Protein AF-A0A022PBS8-F1 (afdb_monomer_lite)

Secondary structure (DSSP, 8-state):
---HHHHHHHHHHHHH--HHHHHHT-SSHHHHHHHHHHHHHHHHHHIIIII---

Organism: NCBI:txid2805098

Structure (mmCIF, N/CA/C/O backbone):
data_AF-A0A022PBS8-F1
#
_entry.id   AF-A0A022PBS8-F1
#
loop_
_atom_site.group_PDB
_atom_site.id
_atom_site.type_symbol
_atom_site.label_atom_id
_atom_site.label_alt_id
_atom_site.label_comp_id
_atom_site.label_asym_id
_atom_site.label_entity_id
_atom_site.label_seq_id
_atom_site.pdbx_PDB_ins_code
_atom_site.Cartn_x
_atom_site.Cartn_y
_atom_site.Cartn_z
_atom_site.occupancy
_atom_site.B_iso_or_equiv
_atom_site.auth_seq_id
_atom_site.auth_comp_id
_atom_site.auth_asym_id
_atom_site.auth_atom_id
_atom_site.pdbx_PDB_model_num
ATOM 1 N N . MET A 1 1 ? -17.475 2.488 -5.150 1.00 67.88 1 MET A N 1
ATOM 2 C CA . MET A 1 1 ? -17.269 2.693 -3.702 1.00 67.88 1 MET A CA 1
ATOM 3 C C . MET A 1 1 ? -16.870 1.345 -3.137 1.00 67.88 1 MET A C 1
ATOM 5 O O . MET A 1 1 ? -17.660 0.425 -3.281 1.00 67.88 1 MET A O 1
ATOM 9 N N . ILE A 1 2 ? -15.645 1.194 -2.629 1.00 78.81 2 ILE A N 1
ATOM 10 C CA . ILE A 1 2 ? -15.253 -0.053 -1.954 1.00 78.81 2 ILE A CA 1
ATOM 11 C C . ILE A 1 2 ? -15.975 -0.133 -0.606 1.00 78.81 2 ILE A C 1
ATOM 13 O O . ILE A 1 2 ? -16.175 0.887 0.057 1.00 78.81 2 ILE A O 1
ATOM 17 N N . SER A 1 3 ? -16.406 -1.326 -0.227 1.00 90.69 3 SER A N 1
ATOM 18 C CA . SER A 1 3 ? -17.032 -1.602 1.061 1.00 90.69 3 SER A CA 1
ATOM 19 C C . SER A 1 3 ? -16.013 -1.545 2.205 1.00 90.69 3 SER A C 1
ATOM 21 O O . SER A 1 3 ? -14.800 -1.651 2.009 1.00 90.69 3 SER A O 1
ATOM 23 N N . HIS A 1 4 ? -16.515 -1.420 3.435 1.00 87.94 4 HIS A N 1
ATOM 24 C CA . HIS A 1 4 ? -15.683 -1.410 4.641 1.00 87.94 4 HIS A CA 1
ATOM 25 C C . HIS A 1 4 ? -14.822 -2.680 4.783 1.00 87.94 4 HIS A C 1
ATOM 27 O O . HIS A 1 4 ? -13.659 -2.607 5.176 1.00 87.94 4 HIS A O 1
ATOM 33 N N . LEU A 1 5 ? -15.375 -3.844 4.422 1.00 90.75 5 LEU A N 1
ATOM 34 C CA . LEU A 1 5 ? -14.665 -5.125 4.471 1.00 90.75 5 LEU A CA 1
ATOM 35 C C . LEU A 1 5 ? -13.528 -5.189 3.447 1.00 90.75 5 LEU A C 1
ATOM 37 O O . LEU A 1 5 ? -12.439 -5.653 3.777 1.00 90.75 5 LEU A O 1
ATOM 41 N N . GLU A 1 6 ? -13.750 -4.683 2.234 1.00 92.06 6 GLU A N 1
ATOM 42 C CA . GLU A 1 6 ? -12.714 -4.619 1.196 1.00 92.06 6 GLU A CA 1
ATOM 43 C C . GLU A 1 6 ? -11.577 -3.674 1.598 1.00 92.06 6 GLU A C 1
ATOM 45 O O . GLU A 1 6 ? -10.407 -4.016 1.434 1.00 92.06 6 GLU A O 1
ATOM 50 N N . ALA A 1 7 ? -11.899 -2.519 2.192 1.00 90.75 7 ALA A N 1
ATOM 51 C CA . ALA A 1 7 ? -10.897 -1.583 2.700 1.00 90.75 7 ALA A CA 1
ATOM 52 C C . ALA A 1 7 ? -10.051 -2.194 3.835 1.00 90.75 7 ALA A C 1
ATOM 54 O O . ALA A 1 7 ? -8.827 -2.052 3.837 1.00 90.75 7 ALA A O 1
ATOM 55 N N . LEU A 1 8 ? -10.674 -2.935 4.760 1.00 91.25 8 LEU A N 1
ATOM 56 C CA . LEU A 1 8 ? -9.963 -3.684 5.803 1.00 91.25 8 LEU A CA 1
ATOM 57 C C . LEU A 1 8 ? -9.074 -4.790 5.225 1.00 91.25 8 LEU A C 1
ATOM 59 O O . LEU A 1 8 ? -7.927 -4.941 5.652 1.00 91.25 8 LEU A O 1
ATOM 63 N N . ALA A 1 9 ? -9.583 -5.560 4.262 1.00 92.06 9 ALA A N 1
ATOM 64 C CA . ALA A 1 9 ? -8.820 -6.619 3.610 1.00 92.06 9 ALA A CA 1
ATOM 65 C C . ALA A 1 9 ? -7.584 -6.050 2.898 1.00 92.06 9 ALA A C 1
ATOM 67 O O . ALA A 1 9 ? -6.476 -6.562 3.077 1.00 92.06 9 ALA A O 1
ATOM 68 N N . LEU A 1 10 ? -7.753 -4.939 2.173 1.00 91.00 10 LEU A N 1
ATOM 69 C CA . LEU A 1 10 ? -6.656 -4.214 1.540 1.00 91.00 10 LEU A CA 1
ATOM 70 C C . LEU A 1 10 ? -5.643 -3.718 2.569 1.00 91.00 10 LEU A C 1
ATOM 72 O O . LEU A 1 10 ? -4.455 -3.959 2.381 1.00 91.00 10 LEU A O 1
ATOM 76 N N . ALA A 1 11 ? -6.088 -3.111 3.675 1.00 91.81 11 ALA A N 1
ATOM 77 C CA . ALA A 1 11 ? -5.208 -2.640 4.747 1.00 91.81 11 ALA A CA 1
ATOM 78 C C . ALA A 1 11 ? -4.339 -3.765 5.332 1.00 91.81 11 ALA A C 1
ATOM 80 O O . ALA A 1 11 ? -3.144 -3.577 5.565 1.00 91.81 11 ALA A O 1
ATOM 81 N N . GLN A 1 12 ? -4.907 -4.959 5.524 1.00 91.19 12 GLN A N 1
ATOM 82 C CA . GLN A 1 12 ? -4.144 -6.116 5.995 1.00 91.19 12 GLN A CA 1
ATOM 83 C C . GLN A 1 12 ? -3.176 -6.656 4.937 1.00 91.19 12 GLN A C 1
ATOM 85 O O . GLN A 1 12 ? -2.055 -7.024 5.290 1.00 91.19 12 GLN A O 1
ATOM 90 N N . LEU A 1 13 ? -3.577 -6.684 3.663 1.00 92.31 13 LEU A N 1
ATOM 91 C CA . LEU A 1 13 ? -2.723 -7.122 2.557 1.00 92.31 13 LEU A CA 1
ATOM 92 C C . LEU A 1 13 ? -1.501 -6.212 2.412 1.00 92.31 13 LEU A C 1
ATOM 94 O O . LEU A 1 13 ? -0.369 -6.686 2.479 1.00 92.31 13 LEU A O 1
ATOM 98 N N . VAL A 1 14 ? -1.720 -4.899 2.285 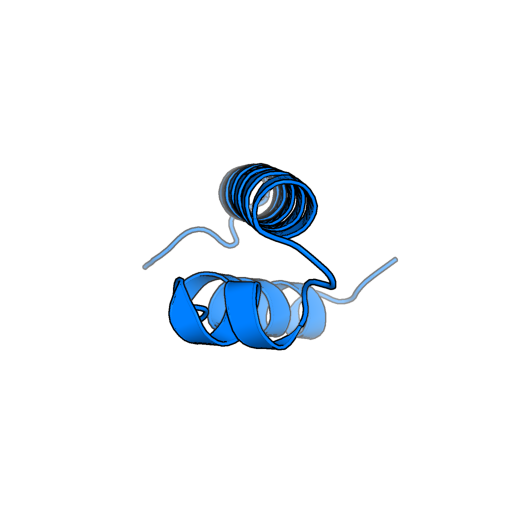1.00 91.62 14 VAL A N 1
ATOM 99 C CA . VAL A 1 14 ? -0.625 -3.936 2.097 1.00 91.62 14 VAL A CA 1
ATOM 100 C C . VAL A 1 14 ? 0.324 -3.901 3.286 1.00 91.62 14 VAL A C 1
ATOM 102 O O . VAL A 1 14 ? 1.485 -3.550 3.120 1.00 91.62 14 VAL A O 1
ATOM 105 N N . ARG A 1 15 ? -0.144 -4.265 4.486 1.00 88.94 15 ARG A N 1
ATOM 106 C CA . ARG A 1 15 ? 0.696 -4.392 5.682 1.00 88.94 15 ARG A CA 1
ATOM 107 C C . ARG A 1 15 ? 1.597 -5.629 5.647 1.00 88.94 15 ARG A C 1
ATOM 109 O O . ARG A 1 15 ? 2.671 -5.601 6.235 1.00 88.94 15 ARG A O 1
ATOM 116 N N . ARG A 1 16 ? 1.149 -6.720 5.022 1.00 91.44 16 ARG A N 1
ATOM 117 C CA . ARG A 1 16 ? 1.893 -7.989 4.957 1.00 91.44 16 ARG A CA 1
ATOM 118 C C . ARG A 1 16 ? 2.911 -8.030 3.822 1.00 91.44 16 ARG A C 1
ATOM 120 O O . ARG A 1 16 ? 3.870 -8.784 3.939 1.00 91.44 16 ARG A O 1
ATOM 127 N N . LEU A 1 17 ? 2.711 -7.221 2.779 1.00 92.69 17 LEU A N 1
ATOM 128 C CA . LEU A 1 17 ? 3.618 -7.146 1.637 1.00 92.69 17 LEU A CA 1
ATOM 129 C C . LEU A 1 17 ? 5.030 -6.741 2.068 1.00 92.69 17 LEU A C 1
ATOM 131 O O . LEU A 1 17 ? 5.252 -5.679 2.655 1.00 92.69 17 LEU A O 1
ATOM 135 N N . ASN A 1 18 ? 5.991 -7.586 1.724 1.00 93.56 18 ASN A N 1
ATOM 136 C CA . ASN A 1 18 ? 7.408 -7.361 1.932 1.00 93.56 18 ASN A CA 1
ATOM 137 C C . ASN A 1 18 ? 8.115 -6.967 0.623 1.00 93.56 18 ASN A C 1
ATOM 139 O O . ASN A 1 18 ? 7.551 -6.986 -0.472 1.00 93.56 18 ASN A O 1
ATOM 143 N N . TRP A 1 19 ? 9.391 -6.594 0.736 1.00 92.81 19 TRP A N 1
ATOM 144 C CA . TRP A 1 19 ? 10.189 -6.177 -0.418 1.00 92.81 19 TRP A CA 1
ATOM 145 C C . TRP A 1 19 ? 10.382 -7.283 -1.464 1.00 92.81 19 TRP A C 1
ATOM 147 O O . TRP A 1 19 ? 10.427 -6.976 -2.651 1.00 92.81 19 TRP A O 1
ATOM 157 N N . ALA A 1 20 ? 10.476 -8.549 -1.051 1.00 94.62 20 ALA A N 1
ATOM 158 C CA . ALA A 1 20 ? 10.669 -9.665 -1.974 1.00 94.62 20 ALA A CA 1
ATOM 159 C C . ALA A 1 20 ? 9.432 -9.887 -2.856 1.00 94.62 20 ALA A C 1
ATOM 161 O O . ALA A 1 20 ? 9.574 -10.076 -4.059 1.00 94.62 20 ALA A O 1
ATOM 162 N N . GLU A 1 21 ? 8.229 -9.783 -2.288 1.00 94.88 21 GLU A N 1
ATOM 163 C CA . GLU A 1 21 ? 6.966 -9.861 -3.035 1.00 94.88 21 GLU A CA 1
ATOM 164 C C . GLU A 1 21 ? 6.819 -8.684 -4.004 1.00 94.88 21 GLU A C 1
ATOM 166 O O . GLU A 1 21 ? 6.484 -8.874 -5.169 1.00 94.88 21 GLU A O 1
ATOM 171 N N . ILE A 1 22 ? 7.145 -7.468 -3.550 1.00 95.06 22 ILE A N 1
ATOM 172 C CA . ILE A 1 22 ? 7.135 -6.268 -4.401 1.00 95.06 22 ILE A CA 1
ATOM 173 C C . ILE A 1 22 ? 8.099 -6.434 -5.582 1.00 95.06 22 ILE A C 1
ATOM 175 O O . ILE A 1 22 ? 7.752 -6.112 -6.715 1.00 95.06 22 ILE A O 1
ATOM 179 N N . ARG A 1 23 ? 9.298 -6.963 -5.326 1.00 95.44 23 ARG A N 1
ATOM 180 C CA . ARG A 1 23 ? 10.318 -7.207 -6.349 1.00 95.44 23 ARG A CA 1
ATOM 181 C C . ARG A 1 23 ? 9.958 -8.324 -7.313 1.00 95.44 23 ARG A C 1
ATOM 183 O O . ARG A 1 23 ? 10.318 -8.223 -8.475 1.00 95.44 23 ARG A O 1
ATOM 190 N N . ALA A 1 24 ? 9.264 -9.357 -6.851 1.00 95.94 24 ALA A N 1
ATOM 191 C CA . ALA A 1 24 ? 8.817 -10.454 -7.702 1.00 95.94 24 ALA A CA 1
ATOM 192 C C . ALA A 1 24 ? 7.753 -10.012 -8.723 1.00 95.94 24 ALA A C 1
ATOM 194 O O . ALA A 1 24 ? 7.641 -10.617 -9.784 1.00 95.94 24 ALA A O 1
ATOM 195 N N . CYS A 1 25 ? 6.987 -8.964 -8.408 1.00 92.69 25 CYS A N 1
ATOM 196 C CA . CYS A 1 25 ? 5.968 -8.403 -9.296 1.00 92.69 25 CYS A CA 1
ATOM 197 C C . CYS A 1 25 ? 6.494 -7.308 -10.238 1.00 92.69 25 CYS A C 1
ATOM 199 O O . CYS A 1 25 ? 5.767 -6.904 -11.141 1.00 92.69 25 CYS A O 1
ATOM 201 N N . ALA A 1 26 ? 7.706 -6.802 -10.008 1.00 96.31 26 ALA A N 1
ATOM 202 C CA . ALA A 1 26 ? 8.300 -5.724 -10.789 1.00 96.31 26 ALA A CA 1
ATOM 203 C C . ALA A 1 26 ? 9.186 -6.276 -11.915 1.00 96.31 26 ALA A C 1
ATOM 205 O O . ALA A 1 26 ? 9.895 -7.264 -11.726 1.00 96.31 26 ALA A O 1
ATOM 206 N N . VAL A 1 27 ? 9.191 -5.605 -13.065 1.00 96.50 27 VAL A N 1
ATOM 207 C CA . VAL A 1 27 ? 10.087 -5.893 -14.194 1.00 96.50 27 VAL A CA 1
ATOM 208 C C . VAL A 1 27 ? 11.531 -5.529 -13.843 1.00 96.50 27 VAL A C 1
ATOM 210 O O . VAL A 1 27 ? 12.461 -6.232 -14.237 1.00 96.50 27 VAL A O 1
ATOM 213 N N . ASP A 1 28 ? 11.722 -4.454 -13.072 1.00 96.25 28 ASP A N 1
ATOM 214 C CA . ASP A 1 28 ? 13.030 -3.983 -12.625 1.00 96.25 28 ASP A CA 1
ATOM 215 C C . ASP A 1 28 ? 13.000 -3.326 -11.229 1.00 96.25 28 ASP A C 1
ATOM 217 O O . ASP A 1 28 ? 11.961 -3.140 -10.588 1.00 96.25 28 ASP A O 1
ATOM 221 N N . ASP A 1 29 ? 14.187 -2.976 -10.734 1.00 94.94 29 ASP A N 1
ATOM 222 C CA . ASP A 1 29 ? 14.387 -2.343 -9.430 1.00 94.94 29 ASP A CA 1
ATOM 223 C C . ASP A 1 29 ? 13.694 -0.982 -9.312 1.00 94.94 29 ASP A C 1
ATOM 225 O O . ASP A 1 29 ? 13.204 -0.634 -8.235 1.00 94.94 29 ASP A O 1
ATOM 229 N N . THR A 1 30 ? 13.653 -0.210 -10.398 1.00 97.00 30 THR A N 1
ATOM 230 C CA . THR A 1 30 ? 13.020 1.111 -10.433 1.00 97.00 30 THR A CA 1
ATOM 231 C C . THR A 1 30 ? 11.515 0.969 -10.259 1.00 97.00 30 THR A C 1
ATOM 233 O O . THR A 1 30 ? 10.932 1.632 -9.397 1.00 97.00 30 THR A O 1
ATOM 236 N N . GLU A 1 31 ? 10.889 0.058 -11.004 1.00 96.56 31 GLU A N 1
ATOM 237 C CA . GLU A 1 31 ? 9.468 -0.247 -10.860 1.00 96.56 31 GLU A CA 1
ATOM 238 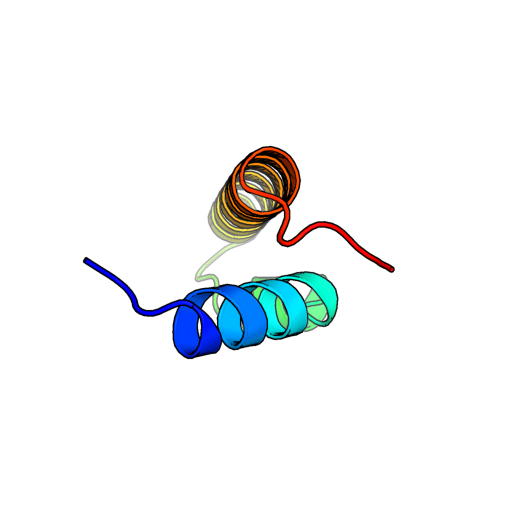C C . GLU A 1 31 ? 9.149 -0.761 -9.449 1.00 96.56 31 GLU A C 1
ATOM 240 O O . GLU A 1 31 ? 8.182 -0.313 -8.831 1.00 96.56 31 GLU A O 1
ATOM 245 N N . ALA A 1 32 ? 10.005 -1.604 -8.866 1.00 97.00 32 ALA A N 1
ATOM 246 C CA . ALA A 1 32 ? 9.815 -2.086 -7.499 1.00 97.00 32 ALA A CA 1
ATOM 247 C C . ALA A 1 32 ? 9.805 -0.953 -6.459 1.00 97.00 32 ALA A C 1
ATOM 249 O O . ALA A 1 32 ? 8.994 -0.957 -5.527 1.00 97.00 32 ALA A O 1
ATOM 250 N N . TRP A 1 33 ? 10.674 0.051 -6.614 1.00 96.50 33 TRP A N 1
ATOM 251 C CA . TRP A 1 33 ? 10.655 1.241 -5.760 1.00 96.50 33 TRP A CA 1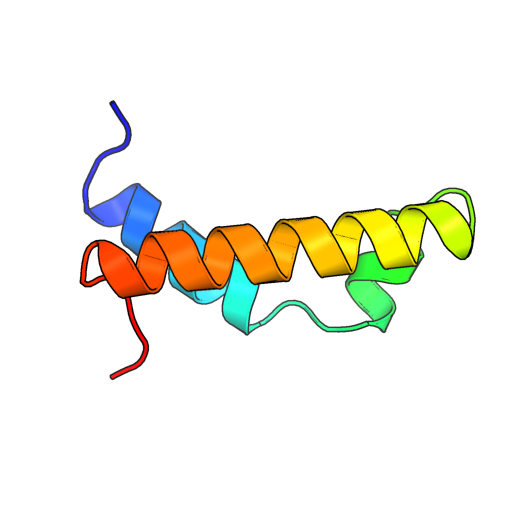
ATOM 252 C C . TRP A 1 33 ? 9.386 2.076 -5.953 1.00 96.50 33 TRP A C 1
ATOM 254 O O . TRP A 1 33 ? 8.828 2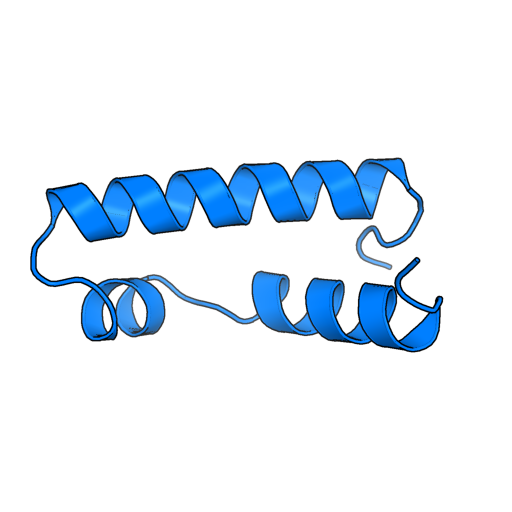.563 -4.964 1.00 96.50 33 TRP A O 1
ATOM 264 N N . VAL A 1 34 ? 8.890 2.201 -7.187 1.00 97.50 34 VAL A N 1
ATOM 265 C CA . VAL A 1 34 ? 7.618 2.882 -7.482 1.00 97.50 34 VAL A CA 1
ATOM 266 C C . VAL A 1 34 ? 6.441 2.149 -6.835 1.00 97.50 34 VAL A C 1
ATOM 268 O O . VAL A 1 34 ? 5.628 2.785 -6.160 1.00 97.50 34 VAL A O 1
ATOM 271 N N . ILE A 1 35 ? 6.379 0.819 -6.952 1.00 96.12 35 ILE A N 1
ATOM 272 C CA . ILE A 1 35 ? 5.352 -0.014 -6.309 1.00 96.12 35 ILE A CA 1
ATOM 273 C C . ILE A 1 35 ? 5.409 0.159 -4.789 1.00 96.12 35 ILE A C 1
ATOM 275 O O . ILE A 1 35 ? 4.384 0.411 -4.154 1.00 96.12 35 ILE A O 1
ATOM 279 N N . LYS A 1 36 ? 6.604 0.108 -4.189 1.00 95.44 36 LYS A N 1
ATOM 280 C CA . LYS A 1 36 ? 6.783 0.334 -2.747 1.00 95.44 36 LYS A CA 1
ATOM 281 C C . LYS A 1 36 ? 6.274 1.710 -2.312 1.00 95.44 36 LYS A C 1
ATOM 283 O O . LYS A 1 36 ? 5.595 1.817 -1.291 1.00 95.44 36 LYS A O 1
ATOM 288 N N . ALA A 1 37 ? 6.564 2.758 -3.082 1.00 95.94 37 ALA A N 1
ATOM 289 C CA . ALA A 1 37 ? 6.070 4.103 -2.798 1.00 95.94 37 ALA A CA 1
ATOM 290 C C . ALA A 1 37 ? 4.537 4.188 -2.911 1.00 95.94 37 ALA A C 1
ATOM 292 O O . ALA A 1 37 ? 3.889 4.811 -2.066 1.00 95.94 37 ALA A O 1
ATOM 293 N N . ALA A 1 38 ? 3.944 3.540 -3.918 1.00 95.94 38 ALA A N 1
ATOM 294 C CA . ALA A 1 38 ? 2.496 3.471 -4.088 1.00 95.94 38 ALA A CA 1
ATOM 295 C C . ALA A 1 38 ? 1.814 2.735 -2.922 1.00 95.94 38 ALA A C 1
ATOM 297 O O . ALA A 1 38 ? 0.834 3.242 -2.374 1.00 95.94 38 ALA A O 1
ATOM 298 N N . ILE A 1 39 ? 2.374 1.603 -2.479 1.00 94.31 39 ILE A N 1
ATOM 299 C CA . ILE A 1 39 ? 1.908 0.861 -1.298 1.00 94.31 39 ILE A CA 1
ATOM 300 C C . ILE A 1 39 ? 1.966 1.743 -0.047 1.00 94.31 39 ILE A C 1
ATOM 302 O O . ILE A 1 39 ? 0.992 1.795 0.700 1.00 94.31 39 ILE A O 1
ATOM 306 N N . GLY A 1 40 ? 3.055 2.491 0.158 1.00 93.38 40 GLY A N 1
ATOM 307 C CA . GLY A 1 40 ? 3.178 3.413 1.292 1.00 93.38 40 GLY A CA 1
ATOM 308 C C . GLY A 1 40 ? 2.114 4.518 1.284 1.00 93.38 40 GLY A C 1
ATOM 309 O O . GLY A 1 40 ? 1.511 4.813 2.314 1.00 93.38 40 GLY A O 1
ATOM 310 N N . ARG A 1 41 ? 1.807 5.096 0.115 1.00 93.94 41 ARG A N 1
ATOM 311 C CA . ARG A 1 41 ? 0.710 6.075 -0.018 1.00 93.94 41 ARG A CA 1
ATOM 312 C C . ARG A 1 41 ? -0.651 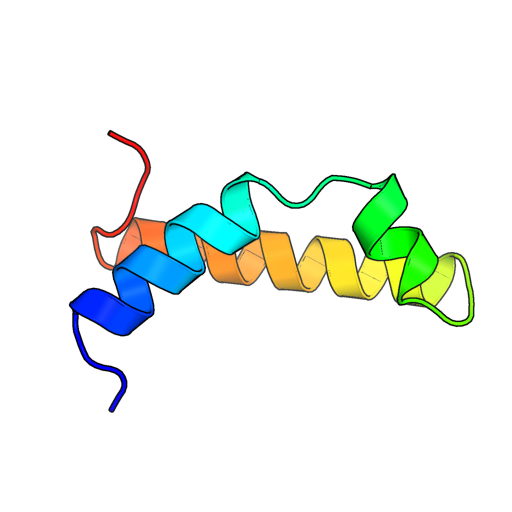5.446 0.272 1.00 93.94 41 ARG A C 1
ATOM 314 O O . ARG A 1 41 ? -1.468 6.064 0.951 1.00 93.94 41 ARG A O 1
ATOM 321 N N . LEU A 1 42 ? -0.883 4.223 -0.205 1.00 92.12 42 LEU A N 1
ATOM 322 C CA . LEU A 1 42 ? -2.121 3.487 0.036 1.00 92.12 42 LEU A CA 1
ATOM 323 C C . LEU A 1 42 ? -2.305 3.159 1.526 1.00 92.12 42 LEU A C 1
ATOM 325 O O . LEU A 1 42 ? -3.389 3.371 2.061 1.00 92.12 42 LEU A O 1
ATOM 329 N N . GLN A 1 43 ? -1.246 2.723 2.214 1.00 91.81 43 GLN A N 1
ATOM 330 C CA . GLN A 1 43 ? -1.245 2.520 3.666 1.00 91.81 43 GLN A CA 1
ATOM 331 C C . GLN A 1 43 ? -1.618 3.805 4.418 1.00 91.81 43 GLN A C 1
ATOM 333 O O . GLN A 1 43 ? -2.494 3.772 5.281 1.00 91.81 43 GLN A O 1
ATOM 338 N N . SER A 1 44 ? -1.010 4.941 4.059 1.00 91.12 44 SER A N 1
ATOM 339 C CA . SER A 1 44 ? -1.318 6.241 4.669 1.00 91.12 44 SER A CA 1
ATOM 340 C C . SER A 1 44 ? -2.766 6.671 4.435 1.00 91.12 44 SER A C 1
ATOM 342 O O . SER A 1 44 ? -3.420 7.142 5.363 1.00 91.12 44 SER A O 1
ATOM 344 N N . ALA A 1 45 ? -3.297 6.478 3.224 1.00 91.81 45 ALA A N 1
ATOM 345 C CA . ALA A 1 45 ? -4.690 6.792 2.914 1.00 91.81 45 ALA A CA 1
ATOM 346 C C . ALA A 1 45 ? -5.663 5.912 3.716 1.00 91.81 45 ALA A C 1
ATOM 348 O O . ALA A 1 45 ? -6.618 6.412 4.308 1.00 91.81 45 ALA A O 1
ATOM 349 N N . LEU A 1 46 ? -5.399 4.606 3.798 1.00 90.44 46 LEU A N 1
ATOM 350 C CA . LEU A 1 46 ? -6.207 3.679 4.592 1.00 90.44 46 LEU A CA 1
ATOM 351 C C . LEU A 1 46 ? -6.175 4.048 6.081 1.00 90.44 46 LEU A C 1
ATOM 353 O O . LEU A 1 46 ? -7.227 4.096 6.718 1.00 90.44 46 LEU A O 1
ATOM 357 N N . ALA A 1 47 ? -5.002 4.392 6.617 1.00 89.38 47 ALA A N 1
ATOM 358 C CA . ALA A 1 47 ? -4.865 4.864 7.990 1.00 89.38 47 ALA A CA 1
ATOM 359 C C . ALA A 1 47 ? -5.651 6.158 8.247 1.00 89.38 47 ALA A C 1
ATOM 361 O O . ALA A 1 47 ? -6.372 6.240 9.241 1.00 89.38 47 ALA A O 1
ATOM 362 N N . TYR A 1 48 ? -5.578 7.126 7.328 1.00 89.25 48 TYR A N 1
ATOM 363 C CA . TYR A 1 48 ? -6.347 8.371 7.396 1.00 89.25 48 TYR A CA 1
ATOM 364 C C . TYR A 1 48 ? -7.862 8.122 7.442 1.00 89.25 48 TYR A C 1
ATOM 366 O O . TYR A 1 48 ? -8.582 8.781 8.188 1.00 89.25 48 TYR A O 1
ATOM 374 N N . HIS A 1 49 ? -8.346 7.120 6.707 1.00 88.19 49 HIS A N 1
ATOM 375 C CA . HIS A 1 49 ? -9.751 6.712 6.710 1.00 88.19 49 HIS A CA 1
ATOM 376 C C . HIS A 1 49 ? -10.146 5.793 7.885 1.00 88.19 49 HIS A C 1
ATOM 378 O O . HIS A 1 49 ? -11.246 5.243 7.884 1.00 88.19 49 HIS A O 1
ATOM 384 N N . GLY A 1 50 ? -9.282 5.623 8.892 1.00 86.88 50 GLY A N 1
ATOM 385 C CA . GLY A 1 50 ? -9.578 4.835 10.094 1.00 86.88 50 GLY A CA 1
ATOM 386 C C . GLY A 1 50 ? -9.341 3.329 9.950 1.00 86.88 50 GLY A C 1
ATOM 387 O O . GLY A 1 50 ? -9.632 2.574 10.874 1.00 86.88 50 GLY A O 1
ATOM 388 N N . TYR A 1 51 ? -8.760 2.885 8.833 1.00 84.00 51 TYR A N 1
ATOM 389 C CA . TYR A 1 51 ? -8.308 1.503 8.616 1.00 84.00 51 TYR A CA 1
ATOM 390 C C . TYR A 1 51 ? -6.851 1.292 9.062 1.00 84.00 51 TYR A C 1
ATOM 392 O O . TYR A 1 51 ? -6.179 0.363 8.609 1.00 84.00 51 TYR A O 1
ATOM 400 N N . GLY A 1 52 ? -6.347 2.182 9.921 1.00 69.56 52 GLY A N 1
ATOM 401 C CA . GLY A 1 52 ? -4.995 2.128 10.466 1.00 69.56 52 GLY A CA 1
ATOM 402 C C . GLY A 1 52 ? -4.787 0.933 11.400 1.00 69.56 52 GLY A C 1
ATOM 403 O O . GLY A 1 52 ? -5.757 0.332 11.871 1.00 69.56 52 GLY A O 1
ATOM 404 N N . PRO A 1 53 ? -3.523 0.557 11.659 1.00 57.12 53 PRO A N 1
ATOM 405 C CA . PRO A 1 53 ? -3.212 -0.585 12.507 1.00 57.12 53 PRO A CA 1
ATOM 406 C C . PRO A 1 53 ? -3.802 -0.393 13.913 1.00 57.12 53 PRO A C 1
ATOM 408 O O . PRO A 1 53 ? -3.604 0.647 14.537 1.00 57.12 53 PRO A O 1
ATOM 411 N N . ARG A 1 54 ? -4.536 -1.413 14.369 1.00 57.16 54 ARG A N 1
ATOM 412 C CA . ARG A 1 54 ? -4.811 -1.658 15.789 1.00 57.16 54 ARG A CA 1
ATOM 413 C C . ARG A 1 54 ? -3.604 -2.320 16.434 1.00 57.16 54 ARG A C 1
ATOM 415 O O . ARG A 1 54 ? -2.970 -3.147 15.732 1.00 57.16 54 ARG A O 1
#

Radius of gyration: 12.01 Å; chains: 1; bounding box: 32×19×30 Å

InterPro domains:
  IPR056123 Protein of unknown function DUF7706 [PF24806] (3-54)

Sequence (54 aa):
MISHLEALALAQLVRRLNWAEIRACAVDDTEAWVIKAAIGRLQSALAYHGYGPR

pLDDT: mean 90.38, std 8.63, range [57.1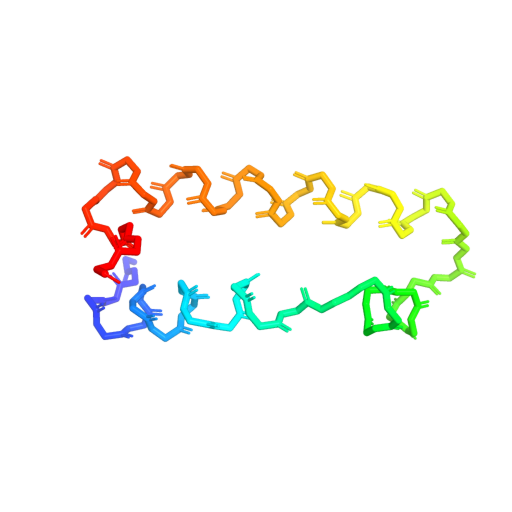2, 97.5]

Foldseek 3Di:
DDDPVRLLVLLVVLVPDDLVNLCVPDPDPVSSVVSPVVSVVSNVVSVVVVSHDD